Protein AF-A0AAW6H737-F1 (afdb_monomer_lite)

InterPro domains:
  IPR007452 Translocation and assembly module TamB, C-terminal domain [PF04357] (4-104)

pLDDT: mean 72.94, std 16.03, range [41.78, 95.88]

Secondary structure (DSSP, 8-state):
--HHHHHHHHHHHHHHHHTTSTTEEEEEEEEEEE-TTT--EEEEEEEEEEEEETTTTEEEEEEEEEEESTT----TTTS--EEEEEEESSTTSSEEEEEEEEEE---SSS--EEEEEEEEEE----S-GGGTS-------PPP--------

Organism: Bacteroides uniformis (NCBI:txid820)

Sequence (151 aa):
SMGAALNSVLQSQINSLAGGIKGANISVGVEDRTSAETGDTQKDFSFRYSQRFFNDRVQIVIGGKVSTGANATNDAESFIDNISLEYRLDASGTRYVRVFHNKNYESILDGEITETGVGLVLRRKMDRLSELFIFRKKKIKPEAENSDMKK

Structure (mmCIF, N/CA/C/O backbone):
data_AF-A0AAW6H737-F1
#
_entry.id   AF-A0AAW6H737-F1
#
loop_
_atom_site.group_PDB
_atom_site.id
_atom_site.type_symbol
_atom_site.label_atom_id
_atom_site.label_alt_id
_atom_site.label_comp_id
_atom_site.label_asym_id
_atom_site.label_entity_id
_atom_site.label_seq_id
_atom_site.pdbx_PDB_ins_code
_atom_site.Cartn_x
_atom_site.Cartn_y
_atom_site.Cartn_z
_atom_site.occupancy
_atom_site.B_iso_or_equiv
_atom_site.auth_seq_id
_atom_site.auth_comp_id
_atom_site.auth_asym_id
_atom_site.auth_atom_id
_atom_site.pdbx_PDB_model_num
ATOM 1 N N . SER A 1 1 ? 7.590 17.948 -22.776 1.00 48.28 1 SER A N 1
ATOM 2 C CA . SER A 1 1 ? 6.735 17.255 -21.792 1.00 48.28 1 SER A CA 1
ATOM 3 C C . SER A 1 1 ? 5.478 16.739 -22.486 1.00 48.28 1 SER A C 1
ATOM 5 O O . SER A 1 1 ? 4.455 17.406 -22.493 1.00 48.28 1 SER A O 1
ATOM 7 N N . MET A 1 2 ? 5.585 15.598 -23.175 1.00 50.00 2 MET A N 1
ATOM 8 C CA . MET A 1 2 ? 4.446 14.886 -23.788 1.00 50.00 2 MET A CA 1
ATOM 9 C C . MET A 1 2 ? 4.152 13.568 -23.049 1.00 50.00 2 MET A C 1
ATOM 11 O O . MET A 1 2 ? 3.003 13.142 -23.005 1.00 50.00 2 MET A O 1
ATOM 15 N N . GLY A 1 3 ? 5.154 12.982 -22.377 1.00 55.06 3 GLY A N 1
ATOM 16 C CA . GLY A 1 3 ? 5.000 11.761 -21.575 1.00 55.06 3 GLY A CA 1
ATOM 17 C C . GLY A 1 3 ? 4.063 11.920 -20.372 1.00 55.06 3 GLY A C 1
ATOM 18 O O . GLY A 1 3 ? 3.191 11.084 -20.170 1.00 55.06 3 GLY A O 1
ATOM 19 N N . ALA A 1 4 ? 4.149 13.031 -19.631 1.00 58.84 4 ALA A N 1
ATOM 20 C CA . ALA A 1 4 ? 3.285 13.276 -18.469 1.00 58.84 4 ALA A CA 1
ATOM 21 C C . ALA A 1 4 ? 1.801 13.476 -18.843 1.00 58.84 4 ALA A C 1
ATOM 23 O O . ALA A 1 4 ? 0.913 13.030 -18.119 1.00 58.84 4 ALA A O 1
ATOM 24 N N . ALA A 1 5 ? 1.532 14.117 -19.988 1.00 59.50 5 ALA A N 1
ATOM 25 C CA . ALA A 1 5 ? 0.174 14.335 -20.489 1.00 59.50 5 ALA A CA 1
ATOM 26 C C . ALA A 1 5 ? -0.448 13.047 -21.052 1.00 59.50 5 ALA A C 1
ATOM 28 O O . ALA A 1 5 ? -1.636 12.803 -20.866 1.00 59.50 5 ALA A O 1
ATOM 29 N N . LEU A 1 6 ? 0.353 12.188 -21.692 1.00 60.72 6 LEU A N 1
ATOM 30 C CA . LEU A 1 6 ? -0.106 10.867 -22.118 1.00 60.72 6 LEU A CA 1
ATOM 31 C C . LEU A 1 6 ? -0.373 9.953 -20.911 1.00 60.72 6 LEU A C 1
ATOM 33 O O . LEU A 1 6 ? -1.382 9.252 -20.891 1.00 60.72 6 LEU A O 1
ATOM 37 N N . ASN A 1 7 ? 0.472 10.017 -19.876 1.00 58.56 7 ASN A N 1
ATOM 38 C CA . ASN A 1 7 ? 0.302 9.243 -18.647 1.00 58.56 7 ASN A CA 1
ATOM 39 C C . ASN A 1 7 ? -1.001 9.603 -17.908 1.00 58.56 7 ASN A C 1
ATOM 41 O O . ASN A 1 7 ? -1.760 8.718 -17.523 1.00 58.56 7 ASN A O 1
ATOM 45 N N . SER A 1 8 ? -1.323 10.895 -17.776 1.00 62.44 8 SER A N 1
ATOM 46 C CA . SER A 1 8 ? -2.556 11.333 -17.104 1.00 62.44 8 SER A CA 1
ATOM 47 C C . SER A 1 8 ? -3.830 10.982 -17.887 1.00 62.44 8 SER A C 1
ATOM 49 O O . SER A 1 8 ? -4.844 10.602 -17.292 1.00 62.44 8 SER A O 1
ATOM 51 N N . VAL A 1 9 ? -3.787 11.038 -19.223 1.00 68.31 9 VAL A N 1
ATOM 52 C CA . VAL A 1 9 ? -4.912 10.640 -20.085 1.00 68.31 9 VAL A CA 1
ATOM 53 C C . VAL A 1 9 ? -5.131 9.125 -20.050 1.00 68.31 9 VAL A C 1
ATOM 55 O O . VAL A 1 9 ? -6.269 8.688 -19.884 1.00 68.31 9 VAL A O 1
ATOM 58 N N . LEU A 1 10 ? -4.072 8.313 -20.109 1.00 61.91 10 LEU A N 1
ATOM 59 C CA . LEU A 1 10 ? -4.187 6.858 -19.958 1.00 61.91 10 LEU A CA 1
ATOM 60 C C . LEU A 1 10 ? -4.707 6.481 -18.567 1.00 61.91 10 LEU A C 1
ATOM 62 O O . LEU A 1 10 ? -5.631 5.679 -18.448 1.00 61.91 10 LEU A O 1
ATOM 66 N N . GLN A 1 11 ? -4.189 7.113 -17.514 1.00 61.91 11 GLN A N 1
ATOM 67 C CA . GLN A 1 11 ? -4.617 6.844 -16.145 1.00 61.91 11 GLN A CA 1
ATOM 68 C C . GLN A 1 11 ? -6.085 7.236 -15.908 1.00 61.91 11 GLN A C 1
ATOM 70 O O . GLN A 1 11 ? -6.809 6.508 -15.234 1.00 61.91 11 GLN A O 1
ATOM 75 N N . SER A 1 12 ? -6.566 8.337 -16.495 1.00 62.59 12 SER A N 1
ATOM 76 C CA . SER A 1 12 ? -7.978 8.741 -16.389 1.00 62.59 12 SER A CA 1
ATOM 77 C C . SER A 1 12 ? -8.941 7.818 -17.148 1.00 62.59 12 SER A C 1
ATOM 79 O O . SER A 1 12 ? -10.009 7.515 -16.619 1.00 62.59 12 SER A O 1
ATOM 81 N N . GLN A 1 13 ? -8.560 7.312 -18.327 1.00 57.72 13 GLN A N 1
ATOM 82 C CA . GLN A 1 13 ? -9.362 6.336 -19.083 1.00 57.72 13 GLN A CA 1
ATOM 83 C C . GLN A 1 13 ? -9.382 4.958 -18.408 1.00 57.72 13 GLN A C 1
ATOM 85 O O . GLN A 1 13 ? -10.407 4.282 -18.369 1.00 57.72 13 GLN A O 1
ATOM 90 N N . ILE A 1 14 ? -8.261 4.549 -17.817 1.00 63.00 14 ILE A N 1
ATOM 91 C CA . ILE A 1 14 ? -8.167 3.303 -17.058 1.00 63.00 14 ILE A CA 1
ATOM 92 C C . ILE A 1 14 ? -8.973 3.402 -15.752 1.00 63.00 14 ILE A C 1
ATOM 94 O O . ILE A 1 14 ? -9.696 2.469 -15.409 1.00 63.00 14 ILE A O 1
ATOM 98 N N . ASN A 1 15 ? -8.932 4.544 -15.059 1.00 59.34 15 ASN A N 1
ATOM 99 C CA . ASN A 1 15 ? -9.760 4.790 -13.876 1.00 59.34 15 ASN A CA 1
ATOM 100 C C . ASN A 1 15 ? -11.259 4.868 -14.210 1.00 59.34 15 ASN A C 1
ATOM 102 O O . ASN A 1 15 ? -12.073 4.446 -13.392 1.00 59.34 15 ASN A O 1
ATOM 106 N N . SER A 1 16 ? -11.649 5.367 -15.388 1.00 62.38 16 SER A N 1
ATOM 107 C CA . SER A 1 16 ? -13.059 5.393 -15.806 1.00 62.38 16 SER A CA 1
ATOM 108 C C . SER A 1 16 ? -13.580 4.008 -16.214 1.00 62.38 16 SER A C 1
ATOM 110 O O . SER A 1 16 ? -14.720 3.678 -15.893 1.00 62.38 16 SER A O 1
ATOM 112 N N . LEU A 1 17 ? -12.738 3.162 -16.821 1.00 58.94 17 LEU A N 1
ATOM 113 C CA . LEU A 1 17 ? -13.030 1.746 -17.089 1.00 58.94 17 LEU A CA 1
ATOM 114 C C . LEU A 1 17 ? -13.083 0.913 -15.794 1.00 58.94 17 LEU A C 1
ATOM 116 O O . LEU A 1 17 ? -14.013 0.133 -15.594 1.00 58.94 17 LEU A O 1
ATOM 120 N N . ALA A 1 18 ? -12.128 1.116 -14.880 1.00 57.50 18 ALA A N 1
ATOM 121 C CA . ALA A 1 18 ? -12.106 0.476 -13.562 1.00 57.50 18 ALA A CA 1
ATOM 122 C C . ALA A 1 18 ? -13.229 0.980 -12.641 1.00 57.50 18 ALA A C 1
ATOM 124 O O . ALA A 1 18 ? -13.714 0.225 -11.803 1.00 57.50 18 ALA A O 1
ATOM 125 N N . GLY A 1 19 ? -13.712 2.211 -12.844 1.00 52.97 19 GLY A N 1
ATOM 126 C CA . GLY A 1 19 ? -14.863 2.785 -12.144 1.00 52.97 19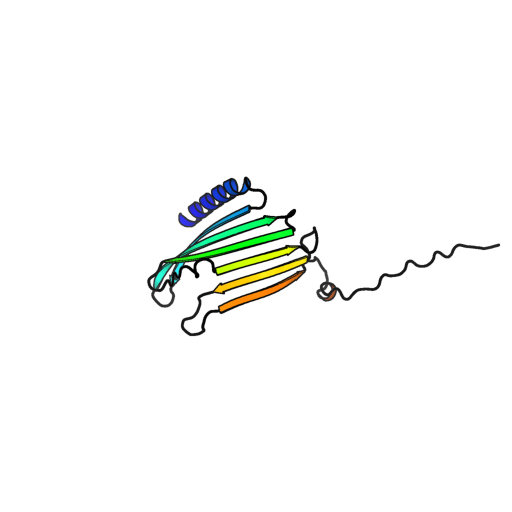 GLY A CA 1
ATOM 127 C C . GLY A 1 19 ? -16.177 2.022 -12.356 1.00 52.97 19 GLY A C 1
ATOM 128 O O . GLY A 1 19 ? -17.087 2.153 -11.538 1.00 52.97 19 GLY A O 1
ATOM 129 N N . GLY A 1 20 ? -16.270 1.176 -13.392 1.00 61.28 20 GLY A N 1
ATOM 130 C CA . GLY A 1 20 ? -17.378 0.232 -13.576 1.00 61.28 20 GLY A CA 1
ATOM 131 C C . GLY A 1 20 ? -17.333 -0.976 -12.628 1.00 61.28 20 GLY A C 1
ATOM 132 O O . GLY A 1 20 ? -18.364 -1.594 -12.364 1.00 61.28 20 GLY A O 1
ATOM 133 N N . ILE A 1 21 ? -16.163 -1.298 -12.066 1.00 66.25 21 ILE A N 1
ATOM 134 C CA . ILE A 1 21 ? -15.963 -2.396 -11.116 1.00 66.25 21 ILE A CA 1
ATOM 135 C C . ILE A 1 21 ? -15.793 -1.788 -9.722 1.00 66.25 21 ILE A C 1
ATOM 137 O O . ILE A 1 21 ? -14.719 -1.322 -9.343 1.00 66.25 21 ILE A O 1
ATOM 141 N N . LYS A 1 22 ? -16.872 -1.792 -8.931 1.00 76.75 22 LYS A N 1
ATOM 142 C CA . LYS A 1 22 ? -16.892 -1.223 -7.574 1.00 76.75 22 LYS A CA 1
ATOM 143 C C . LYS A 1 22 ? -15.719 -1.754 -6.735 1.00 76.75 22 LYS A C 1
ATOM 145 O O . LYS A 1 22 ? -15.673 -2.938 -6.424 1.00 76.75 22 LYS A O 1
ATOM 150 N N . GLY A 1 23 ? -14.821 -0.853 -6.335 1.00 78.19 23 GLY A N 1
ATOM 151 C CA . GLY A 1 23 ? -13.678 -1.155 -5.467 1.00 78.19 23 GLY A CA 1
ATOM 152 C C . GLY A 1 23 ? -12.357 -1.426 -6.192 1.00 78.19 23 GLY A C 1
ATOM 153 O O . GLY A 1 23 ? -11.320 -1.425 -5.522 1.00 78.19 23 GLY A O 1
ATOM 154 N N . ALA A 1 24 ? -12.361 -1.600 -7.518 1.00 87.88 24 ALA A N 1
ATOM 155 C CA . ALA A 1 24 ? -11.159 -1.881 -8.296 1.00 87.8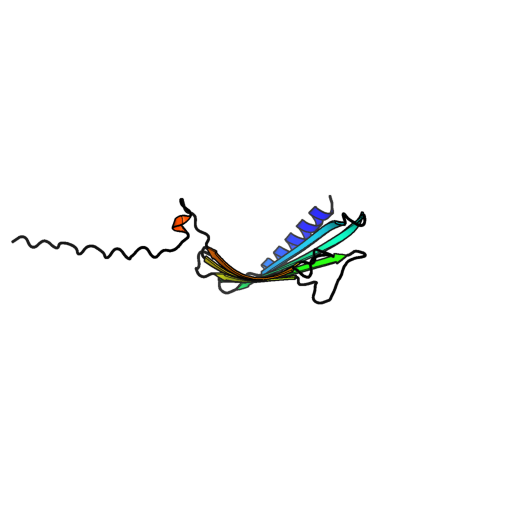8 24 ALA A CA 1
ATOM 156 C C . ALA A 1 24 ? -10.512 -0.588 -8.797 1.00 87.88 24 ALA A C 1
ATOM 158 O O . ALA A 1 24 ? -11.191 0.353 -9.196 1.00 87.88 24 ALA A O 1
ATOM 159 N N . ASN A 1 25 ? -9.184 -0.539 -8.783 1.00 85.69 25 ASN A N 1
ATOM 160 C CA . ASN A 1 25 ? -8.401 0.556 -9.342 1.00 85.69 25 ASN A CA 1
ATOM 161 C C . ASN A 1 25 ? -7.167 -0.035 -10.010 1.00 85.69 25 ASN A C 1
ATOM 163 O O . ASN A 1 25 ? -6.478 -0.864 -9.413 1.00 85.69 25 ASN A O 1
ATOM 167 N N . ILE A 1 26 ? -6.873 0.420 -11.219 1.00 86.31 26 ILE A N 1
ATOM 168 C CA . ILE A 1 26 ? -5.667 0.060 -11.956 1.00 86.31 26 ILE A CA 1
ATOM 169 C C . ILE A 1 26 ? -4.945 1.342 -12.360 1.00 86.31 26 ILE A C 1
ATOM 171 O O . ILE A 1 26 ? -5.557 2.345 -12.708 1.00 86.31 26 ILE A O 1
ATOM 175 N N . SER A 1 27 ? -3.630 1.346 -12.223 1.00 85.19 27 SER A N 1
ATOM 176 C CA . SER A 1 27 ? -2.768 2.475 -12.548 1.00 85.19 27 SER A CA 1
ATOM 177 C C . SER A 1 27 ? -1.535 1.963 -13.263 1.00 85.19 27 SER A C 1
ATOM 179 O O . SER A 1 27 ? -1.025 0.896 -12.930 1.00 85.19 27 SER A O 1
ATOM 181 N N . VAL A 1 28 ? -1.073 2.730 -14.239 1.00 85.44 28 VAL A N 1
ATOM 182 C CA . VAL A 1 28 ? 0.134 2.459 -15.017 1.00 85.44 28 VAL A CA 1
ATOM 183 C C . VAL A 1 28 ? 0.965 3.734 -15.003 1.00 85.44 28 VAL A C 1
ATOM 185 O O . VAL A 1 28 ? 0.398 4.826 -14.987 1.00 85.44 28 VAL A O 1
ATOM 188 N N . GLY A 1 29 ? 2.284 3.595 -14.958 1.00 85.19 29 GLY A N 1
ATOM 189 C CA . GLY A 1 29 ? 3.227 4.702 -15.012 1.00 85.19 29 GLY A CA 1
ATOM 190 C C . GLY A 1 29 ? 4.417 4.355 -15.893 1.00 85.19 29 GLY A C 1
ATOM 191 O O . GLY A 1 29 ? 4.812 3.193 -15.978 1.00 85.19 29 GLY A O 1
ATOM 192 N N . VAL A 1 30 ? 4.980 5.367 -16.545 1.00 85.56 30 VAL A N 1
ATOM 193 C CA . VAL A 1 30 ? 6.212 5.248 -17.329 1.00 85.56 30 VAL A CA 1
ATOM 194 C C . VAL A 1 30 ? 7.172 6.326 -16.856 1.00 85.56 30 VAL A C 1
ATOM 196 O O . VAL A 1 30 ? 6.800 7.499 -16.819 1.00 85.56 30 VAL A O 1
ATOM 199 N N . GLU A 1 31 ? 8.383 5.922 -16.500 1.00 82.44 31 GLU A N 1
ATOM 200 C CA . GLU A 1 31 ? 9.445 6.799 -16.019 1.00 82.44 31 GLU A CA 1
ATOM 201 C C . GLU A 1 31 ? 10.724 6.517 -16.814 1.00 82.44 31 GLU A C 1
ATOM 203 O O . GLU A 1 31 ? 11.081 5.363 -17.043 1.00 82.44 31 GLU A O 1
ATOM 208 N N . ASP A 1 32 ? 11.415 7.568 -17.249 1.00 80.62 32 ASP A N 1
ATOM 209 C CA . ASP A 1 32 ? 12.734 7.444 -17.865 1.00 80.62 32 ASP A CA 1
ATOM 210 C C . ASP A 1 32 ? 13.790 7.644 -16.759 1.00 80.62 32 ASP A C 1
ATOM 212 O O . ASP A 1 32 ? 13.858 8.712 -16.147 1.00 80.62 32 ASP A O 1
ATOM 216 N N . ARG A 1 33 ? 14.614 6.626 -16.484 1.00 70.38 33 ARG A N 1
ATOM 217 C CA . ARG A 1 33 ? 15.697 6.668 -15.490 1.00 70.38 33 ARG A CA 1
ATOM 218 C C . ARG A 1 33 ? 17.041 6.582 -16.204 1.00 70.38 33 ARG A C 1
ATOM 220 O O . ARG A 1 33 ? 17.314 5.620 -16.910 1.00 70.38 33 ARG A O 1
ATOM 227 N N . THR A 1 34 ? 17.915 7.560 -16.000 1.00 72.06 34 THR A N 1
ATOM 228 C CA . THR A 1 34 ? 19.300 7.468 -16.483 1.00 72.06 34 THR A CA 1
ATOM 229 C C . THR A 1 34 ? 20.146 6.764 -15.430 1.00 72.06 34 THR A C 1
ATOM 231 O O . THR A 1 34 ? 20.206 7.216 -14.285 1.00 72.06 34 THR A O 1
ATOM 234 N N . SER A 1 35 ? 20.783 5.651 -15.799 1.00 64.88 35 SER A N 1
ATOM 235 C CA . SER A 1 35 ? 21.680 4.925 -14.901 1.00 64.88 35 SER A CA 1
ATOM 236 C C . SER A 1 35 ? 22.913 5.778 -14.603 1.00 64.88 35 SER A C 1
ATOM 238 O O . SER A 1 35 ? 23.628 6.187 -15.519 1.00 64.88 35 SER A O 1
ATOM 240 N N . ALA A 1 36 ? 23.164 6.051 -13.321 1.00 60.97 36 ALA A N 1
ATOM 241 C CA . ALA A 1 36 ? 24.294 6.872 -12.885 1.00 60.97 36 ALA A CA 1
ATOM 242 C C . ALA A 1 36 ? 25.658 6.207 -13.158 1.00 60.97 36 ALA A C 1
ATOM 244 O O . ALA A 1 36 ? 26.661 6.908 -13.250 1.00 60.97 36 ALA A O 1
ATOM 245 N N . GLU A 1 37 ? 25.693 4.876 -13.305 1.00 63.56 37 GLU A N 1
ATOM 246 C CA . GLU A 1 37 ? 26.924 4.107 -13.532 1.00 63.56 37 GLU A CA 1
ATOM 247 C C . GLU A 1 37 ? 27.274 3.922 -15.014 1.00 63.56 37 GLU A C 1
ATOM 249 O O . GLU A 1 37 ? 28.450 3.982 -15.364 1.00 63.56 37 GLU A O 1
ATOM 254 N N . THR A 1 38 ? 26.289 3.704 -15.896 1.00 65.62 38 THR A N 1
ATOM 255 C CA . THR A 1 38 ? 26.550 3.417 -17.324 1.00 65.62 38 THR A CA 1
ATOM 256 C C . THR A 1 38 ? 26.218 4.577 -18.259 1.00 65.62 38 THR A C 1
ATOM 258 O O . THR A 1 38 ? 26.640 4.573 -19.411 1.00 65.62 38 THR A O 1
ATOM 261 N N . GLY A 1 39 ? 25.467 5.580 -17.790 1.00 66.69 39 GLY A N 1
ATOM 262 C CA . GLY A 1 39 ? 24.942 6.656 -18.634 1.00 66.69 39 GLY A CA 1
ATOM 263 C C . GLY A 1 39 ? 23.802 6.218 -19.564 1.00 66.69 39 GLY A C 1
ATOM 264 O O . GLY A 1 39 ? 23.282 7.045 -20.314 1.00 66.69 39 GLY A O 1
ATOM 265 N N . ASP A 1 40 ? 23.380 4.951 -19.504 1.00 71.62 40 ASP A N 1
ATOM 266 C CA . ASP A 1 40 ? 22.278 4.443 -20.314 1.00 71.62 40 ASP A CA 1
ATOM 267 C C . ASP A 1 40 ? 20.933 4.978 -19.825 1.00 71.62 40 ASP A C 1
ATOM 269 O O . ASP A 1 40 ? 20.664 5.082 -18.624 1.00 71.62 40 ASP A O 1
ATOM 273 N N . THR A 1 41 ? 20.055 5.281 -20.779 1.00 71.06 41 THR A N 1
ATOM 274 C CA . THR A 1 41 ? 18.657 5.615 -20.494 1.00 71.06 41 THR A CA 1
ATOM 275 C C . THR A 1 41 ? 17.851 4.325 -20.381 1.00 71.06 41 THR A C 1
ATOM 277 O O . THR A 1 41 ? 17.645 3.625 -21.372 1.00 71.06 41 THR A O 1
ATOM 280 N N . GLN A 1 42 ? 17.393 4.018 -19.173 1.00 75.44 42 GLN A N 1
ATOM 281 C CA . GLN A 1 42 ? 16.484 2.921 -18.869 1.00 75.44 42 GLN A CA 1
ATOM 282 C C . GLN A 1 42 ? 15.046 3.449 -18.836 1.00 75.44 42 GLN A C 1
ATOM 284 O O . GLN A 1 42 ? 14.797 4.560 -18.370 1.00 75.44 42 GLN A O 1
ATOM 289 N N . LYS A 1 43 ? 14.087 2.661 -19.330 1.00 80.38 43 LYS A N 1
ATOM 290 C CA . LYS A 1 43 ? 12.658 2.975 -19.179 1.00 80.38 43 LYS A CA 1
ATOM 291 C C . LYS A 1 43 ? 12.016 2.022 -18.196 1.00 80.38 43 LYS A C 1
ATOM 293 O O . LYS A 1 43 ? 12.063 0.812 -18.406 1.00 80.38 43 LYS A O 1
ATOM 298 N N . ASP A 1 44 ? 11.386 2.580 -17.177 1.00 82.50 44 ASP A N 1
ATOM 299 C CA . ASP A 1 44 ? 10.667 1.852 -16.146 1.00 82.50 44 ASP A CA 1
ATOM 300 C C . ASP A 1 44 ? 9.165 1.953 -16.422 1.00 82.50 44 ASP A C 1
ATOM 302 O O . ASP A 1 44 ? 8.566 3.028 -16.397 1.00 82.50 44 ASP A O 1
ATOM 306 N N . PHE A 1 45 ? 8.543 0.809 -16.678 1.00 83.25 45 PHE A N 1
ATOM 307 C CA . PHE A 1 45 ? 7.101 0.648 -16.794 1.00 83.25 45 PHE A CA 1
ATOM 308 C C . PHE A 1 45 ? 6.582 0.059 -15.490 1.00 83.25 45 PHE A C 1
ATOM 310 O O . PHE A 1 45 ? 6.937 -1.057 -15.126 1.00 83.25 45 PHE A O 1
ATOM 317 N N . SER A 1 46 ? 5.725 0.784 -14.782 1.00 86.75 46 SER A N 1
ATOM 318 C CA . SER A 1 46 ? 5.109 0.310 -13.543 1.00 86.75 46 SER A CA 1
ATOM 319 C C . SER A 1 46 ? 3.613 0.112 -13.719 1.00 86.75 46 SER A C 1
ATOM 321 O O . SER A 1 46 ? 2.948 0.852 -14.446 1.00 86.75 46 SER A O 1
ATOM 323 N N . PHE A 1 47 ? 3.066 -0.881 -13.029 1.00 87.81 47 PHE A N 1
ATOM 324 C CA . PHE A 1 47 ? 1.631 -1.080 -12.920 1.00 87.81 47 PHE A CA 1
ATOM 325 C C . PHE A 1 47 ? 1.245 -1.341 -11.469 1.00 87.81 47 PHE A C 1
ATOM 327 O O . PHE A 1 47 ? 2.005 -1.886 -10.671 1.00 87.81 47 PHE A O 1
ATOM 334 N N . ARG A 1 48 ? 0.029 -0.940 -11.113 1.00 90.38 48 ARG A N 1
ATOM 335 C CA . ARG A 1 48 ? -0.553 -1.168 -9.798 1.00 90.38 48 ARG A CA 1
ATOM 336 C C . ARG A 1 48 ? -2.026 -1.471 -9.954 1.00 90.38 48 ARG A C 1
ATOM 338 O O . ARG A 1 48 ? -2.793 -0.636 -10.422 1.00 90.38 48 ARG A O 1
ATOM 345 N N . TYR A 1 49 ? -2.422 -2.643 -9.496 1.00 90.56 49 TYR A N 1
ATOM 346 C CA . TYR A 1 49 ? -3.803 -3.043 -9.326 1.00 90.56 49 TYR A CA 1
ATOM 347 C C . TYR A 1 49 ? -4.159 -3.035 -7.842 1.00 90.56 49 TYR A C 1
ATOM 349 O O . TYR A 1 49 ? -3.387 -3.469 -6.989 1.00 90.56 49 TYR A O 1
ATOM 357 N N . SER A 1 50 ? -5.347 -2.548 -7.512 1.00 92.31 50 SER A N 1
ATOM 358 C CA . SER A 1 50 ? -5.910 -2.688 -6.177 1.00 92.31 50 SER A CA 1
ATOM 359 C C . SER A 1 50 ? -7.391 -2.987 -6.243 1.00 92.31 50 SER A C 1
ATOM 361 O O . SER A 1 50 ? -8.093 -2.470 -7.106 1.00 92.31 50 SER A O 1
ATOM 363 N N . GLN A 1 51 ? -7.865 -3.802 -5.311 1.00 92.25 51 GLN A N 1
ATOM 364 C CA . GLN A 1 51 ? -9.261 -4.193 -5.225 1.00 92.25 51 GLN A CA 1
ATOM 365 C C . GLN A 1 51 ? -9.719 -4.135 -3.776 1.00 92.25 51 GLN A C 1
ATOM 367 O O . GLN A 1 51 ? -9.018 -4.602 -2.873 1.00 92.25 51 GLN A O 1
ATOM 372 N N . ARG A 1 52 ? -10.898 -3.555 -3.563 1.00 93.00 52 ARG A N 1
ATOM 373 C CA . ARG A 1 52 ? -11.533 -3.439 -2.254 1.00 93.00 52 ARG A CA 1
ATOM 374 C C . ARG A 1 52 ? -12.757 -4.328 -2.176 1.00 93.00 52 ARG A C 1
ATOM 376 O O . ARG A 1 52 ? -13.615 -4.318 -3.051 1.00 93.00 52 ARG A O 1
ATOM 383 N N . PHE A 1 53 ? -12.860 -5.049 -1.072 1.00 91.88 53 PHE A N 1
ATOM 384 C CA . PHE A 1 53 ? -13.957 -5.957 -0.777 1.00 91.88 53 PHE A CA 1
ATOM 385 C C . PHE A 1 53 ? -14.591 -5.614 0.572 1.00 91.88 53 PHE A C 1
ATOM 387 O O . PHE A 1 53 ? -14.012 -4.898 1.394 1.00 91.88 53 PHE A O 1
ATOM 394 N N . PHE A 1 54 ? -15.780 -6.169 0.817 1.00 91.94 54 PHE A N 1
ATOM 395 C CA . PHE A 1 54 ? -16.474 -6.101 2.108 1.00 91.94 54 PHE A CA 1
ATOM 396 C C . PHE A 1 54 ? -16.656 -4.668 2.641 1.00 91.94 54 PHE A C 1
ATOM 398 O O . PHE A 1 54 ? -16.322 -4.389 3.792 1.00 91.94 54 PHE A O 1
ATOM 405 N N . ASN A 1 55 ? -17.173 -3.756 1.806 1.00 88.69 55 ASN A N 1
ATOM 406 C CA . ASN A 1 55 ? -17.301 -2.324 2.124 1.00 88.69 55 ASN A CA 1
ATOM 407 C C . ASN A 1 55 ? -15.965 -1.720 2.588 1.00 88.69 55 ASN A C 1
ATOM 409 O O . ASN A 1 55 ? -15.858 -1.165 3.680 1.00 88.69 55 ASN A O 1
ATOM 413 N N . ASP A 1 56 ? -14.934 -1.896 1.761 1.00 90.00 56 ASP A N 1
ATOM 414 C CA . ASP A 1 56 ? -13.573 -1.398 1.976 1.00 90.00 56 ASP A CA 1
ATOM 415 C C . ASP A 1 56 ? -12.833 -1.987 3.186 1.00 90.00 56 ASP A C 1
ATOM 417 O O . ASP A 1 56 ? -11.799 -1.451 3.591 1.00 90.00 56 ASP A O 1
ATOM 421 N N . ARG A 1 57 ? -13.319 -3.089 3.773 1.00 92.44 57 ARG A N 1
ATOM 422 C CA . ARG A 1 57 ? -12.639 -3.744 4.902 1.00 92.44 57 ARG A CA 1
ATOM 423 C C . ARG A 1 57 ? -11.408 -4.526 4.485 1.00 92.44 57 ARG A C 1
ATOM 425 O O . ARG A 1 57 ? -10.451 -4.540 5.247 1.00 92.44 57 ARG A O 1
ATOM 432 N N . VAL A 1 58 ? -11.432 -5.173 3.322 1.00 94.75 58 VAL A N 1
ATOM 433 C CA . VAL A 1 58 ? -10.276 -5.901 2.783 1.00 94.75 58 VAL A CA 1
ATOM 434 C C . VAL A 1 58 ? -9.801 -5.182 1.534 1.00 94.75 58 VAL A C 1
ATOM 436 O O . VAL A 1 58 ? -10.600 -4.943 0.630 1.00 94.75 58 VAL A O 1
ATOM 439 N N . GLN A 1 59 ? -8.513 -4.867 1.468 1.00 94.44 59 GLN A N 1
ATOM 440 C CA . GLN A 1 59 ? -7.884 -4.308 0.280 1.00 94.44 59 GLN A CA 1
ATOM 441 C C . GLN A 1 59 ? -6.704 -5.183 -0.129 1.00 94.44 59 GLN A C 1
ATOM 443 O O . GLN A 1 59 ? -5.795 -5.423 0.661 1.00 94.44 59 GLN A O 1
ATOM 448 N N . ILE A 1 60 ? -6.716 -5.630 -1.379 1.00 94.56 60 ILE A N 1
ATOM 449 C CA . ILE A 1 60 ? -5.578 -6.297 -2.008 1.00 94.56 60 ILE A CA 1
ATOM 450 C C . ILE A 1 60 ? -4.914 -5.285 -2.930 1.00 94.56 60 ILE A C 1
ATOM 452 O O . ILE A 1 60 ? -5.603 -4.565 -3.653 1.00 94.56 60 ILE A O 1
ATOM 456 N N . VAL A 1 61 ? -3.588 -5.219 -2.896 1.00 93.62 61 VAL A N 1
ATOM 457 C CA . VAL A 1 61 ? -2.776 -4.416 -3.808 1.00 93.62 61 VAL A CA 1
ATOM 458 C C . VAL A 1 61 ? -1.704 -5.311 -4.402 1.00 93.62 61 VAL A C 1
ATOM 460 O O . VAL A 1 61 ? -1.005 -6.001 -3.664 1.00 93.62 61 VAL A O 1
ATOM 463 N N . ILE A 1 62 ? -1.583 -5.268 -5.721 1.00 91.62 62 ILE A N 1
ATOM 464 C CA . ILE A 1 62 ? -0.544 -5.945 -6.488 1.00 91.62 62 ILE A CA 1
ATOM 465 C C . ILE A 1 62 ? 0.101 -4.881 -7.370 1.00 91.62 62 ILE A C 1
ATOM 467 O O . ILE A 1 62 ? -0.584 -4.191 -8.123 1.00 91.62 62 ILE A O 1
ATOM 471 N N . GLY A 1 63 ? 1.401 -4.706 -7.225 1.00 89.88 63 GLY A N 1
ATOM 472 C CA . GLY A 1 63 ? 2.228 -3.793 -7.984 1.00 89.88 63 GLY A CA 1
ATOM 473 C C . GLY A 1 63 ? 3.371 -4.548 -8.635 1.00 89.88 63 GLY A C 1
ATOM 474 O O . GLY A 1 63 ? 3.773 -5.617 -8.172 1.00 89.88 63 GLY A O 1
ATOM 475 N N . GLY A 1 64 ? 3.841 -3.978 -9.727 1.00 87.19 64 GLY A N 1
ATOM 476 C CA . GLY A 1 64 ? 4.921 -4.534 -10.502 1.00 87.19 64 GLY A CA 1
ATOM 477 C C . GLY A 1 64 ? 5.642 -3.466 -11.295 1.00 87.19 64 GLY A C 1
ATOM 478 O O . GLY A 1 64 ? 5.060 -2.426 -11.633 1.00 87.19 64 GLY A O 1
ATOM 479 N N . LYS A 1 65 ? 6.905 -3.734 -11.608 1.00 83.56 65 LYS A N 1
ATOM 480 C CA . LYS A 1 65 ? 7.744 -2.868 -12.426 1.00 83.56 65 LYS A CA 1
ATOM 481 C C . LYS A 1 65 ? 8.544 -3.706 -13.414 1.00 83.56 65 LYS A C 1
ATOM 483 O O . LYS A 1 65 ? 9.107 -4.735 -13.067 1.00 83.56 65 LYS A O 1
ATOM 488 N N . VAL A 1 66 ? 8.593 -3.240 -14.654 1.00 79.56 66 VAL A N 1
ATOM 489 C CA . VAL A 1 66 ? 9.399 -3.803 -15.734 1.00 79.56 66 VAL A CA 1
ATOM 490 C C . VAL A 1 66 ? 10.327 -2.712 -16.224 1.00 79.56 66 VAL A C 1
ATOM 492 O O . VAL A 1 66 ? 9.870 -1.628 -16.582 1.00 79.56 66 VAL A O 1
ATOM 495 N N . SER A 1 67 ? 11.617 -3.003 -16.275 1.00 75.38 67 SER A N 1
ATOM 496 C CA . SER A 1 67 ? 12.615 -2.035 -16.708 1.00 75.38 67 SER A CA 1
ATOM 497 C C . SER A 1 67 ? 13.274 -2.487 -18.010 1.00 75.38 67 SER A C 1
ATOM 499 O O . SER A 1 67 ? 13.585 -3.663 -18.188 1.00 75.38 67 SER A O 1
ATOM 501 N N . THR A 1 68 ? 13.511 -1.565 -18.944 1.00 68.50 68 THR A N 1
ATOM 502 C CA . THR A 1 68 ? 14.150 -1.865 -20.238 1.00 68.50 68 THR A CA 1
ATOM 503 C C . THR A 1 68 ? 15.544 -1.241 -20.303 1.00 68.50 68 THR A C 1
ATOM 505 O O . THR A 1 68 ? 15.649 -0.016 -20.321 1.00 68.50 68 THR A O 1
ATOM 508 N N . GLY A 1 69 ? 16.604 -2.055 -20.346 1.00 60.62 69 GLY A N 1
ATOM 509 C CA . GLY A 1 69 ? 18.005 -1.609 -20.416 1.00 60.62 69 GLY A CA 1
ATOM 510 C C . GLY A 1 69 ? 18.987 -2.789 -20.440 1.00 60.62 69 GLY A C 1
ATOM 511 O O . GLY A 1 69 ? 18.587 -3.915 -20.156 1.00 60.62 69 GLY A O 1
ATOM 512 N N . ALA A 1 70 ? 20.262 -2.548 -20.772 1.00 55.97 70 ALA A N 1
ATOM 513 C CA . ALA A 1 70 ? 21.281 -3.600 -20.931 1.00 55.97 70 ALA A CA 1
ATOM 514 C C . ALA A 1 70 ? 21.537 -4.437 -19.657 1.00 55.97 70 ALA A C 1
ATOM 516 O O . ALA A 1 70 ? 21.972 -5.579 -19.758 1.00 55.97 70 ALA A O 1
ATOM 517 N N . ASN A 1 71 ? 21.193 -3.897 -18.482 1.00 54.88 71 ASN A N 1
ATOM 518 C CA . ASN A 1 71 ? 21.291 -4.557 -17.174 1.00 54.88 71 ASN A CA 1
ATOM 519 C C . ASN A 1 71 ? 19.918 -4.932 -16.581 1.00 54.88 71 ASN A C 1
ATOM 521 O O . ASN A 1 71 ? 19.784 -5.089 -15.370 1.00 54.88 71 ASN A O 1
ATOM 525 N N . ALA A 1 72 ? 18.865 -5.013 -17.400 1.00 57.19 72 ALA A N 1
ATOM 526 C CA . ALA A 1 72 ? 17.537 -5.351 -16.908 1.00 57.19 72 ALA A CA 1
ATOM 527 C C . ALA A 1 72 ? 17.381 -6.868 -16.707 1.00 57.19 72 ALA A C 1
ATOM 529 O O . ALA A 1 72 ? 17.155 -7.614 -17.661 1.00 57.19 72 ALA A O 1
ATOM 530 N N . THR A 1 73 ? 17.450 -7.316 -15.453 1.00 55.44 73 THR A N 1
ATOM 531 C CA . THR A 1 73 ? 17.100 -8.686 -15.055 1.00 55.44 73 THR A C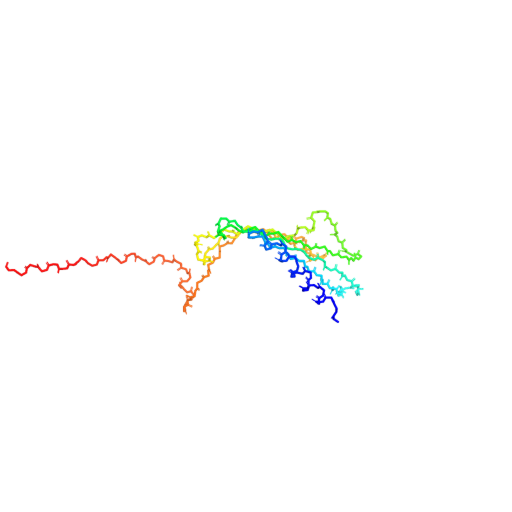A 1
ATOM 532 C C . THR A 1 73 ? 15.577 -8.843 -15.052 1.00 55.44 73 THR A C 1
ATOM 534 O O . THR A 1 73 ? 14.911 -8.687 -14.031 1.00 55.44 73 THR A O 1
ATOM 537 N N . ASN A 1 74 ? 15.008 -9.096 -16.230 1.00 54.75 74 ASN A N 1
ATOM 538 C CA . ASN A 1 74 ? 13.576 -9.335 -16.416 1.00 54.75 74 ASN A CA 1
ATOM 539 C C . ASN A 1 74 ? 13.250 -10.830 -16.260 1.00 54.75 74 ASN A C 1
ATOM 541 O O . ASN A 1 74 ? 12.819 -11.480 -17.214 1.00 54.75 74 ASN A O 1
ATOM 545 N N . ASP A 1 75 ? 13.467 -11.384 -15.067 1.00 58.91 75 ASP A N 1
ATOM 546 C CA . ASP A 1 75 ? 12.970 -12.725 -14.755 1.00 58.91 75 ASP A CA 1
ATOM 547 C C . ASP A 1 75 ? 11.438 -12.706 -14.661 1.00 58.91 75 ASP A C 1
ATOM 549 O O . ASP A 1 75 ? 10.837 -11.753 -14.158 1.00 58.91 75 ASP A O 1
ATOM 553 N N . ALA A 1 76 ? 10.785 -13.776 -15.123 1.00 55.28 76 ALA A N 1
ATOM 554 C CA . ALA A 1 76 ? 9.325 -13.899 -15.109 1.00 55.28 76 ALA A CA 1
ATOM 555 C C . ALA A 1 76 ? 8.713 -13.838 -13.693 1.00 55.28 76 ALA A C 1
ATOM 557 O O . ALA A 1 76 ? 7.511 -13.667 -13.559 1.00 55.28 76 ALA A O 1
ATOM 558 N N . GLU A 1 77 ? 9.508 -13.950 -12.630 1.00 54.94 77 GLU A N 1
ATOM 559 C CA . GLU A 1 77 ? 9.042 -13.756 -11.250 1.00 54.94 77 GLU A CA 1
ATOM 560 C C . GLU A 1 77 ? 9.303 -12.341 -10.706 1.00 54.94 77 GLU A C 1
ATOM 562 O O . GLU A 1 77 ? 8.757 -11.980 -9.668 1.00 54.94 77 GLU A O 1
ATOM 567 N N . SER A 1 78 ? 10.110 -11.529 -11.397 1.00 60.03 78 SER A N 1
ATOM 568 C CA . SER A 1 78 ? 10.564 -10.207 -10.940 1.00 60.03 78 SER A CA 1
ATOM 569 C C . SER A 1 78 ? 9.581 -9.079 -11.283 1.00 60.03 78 SER A C 1
ATOM 571 O O . SER A 1 78 ? 9.552 -8.046 -10.620 1.00 60.03 78 SER A O 1
ATOM 573 N N . PHE A 1 79 ? 8.712 -9.273 -12.285 1.00 68.75 79 PHE A N 1
ATOM 574 C CA . PHE A 1 79 ? 7.796 -8.213 -12.722 1.00 68.75 79 PHE A CA 1
ATOM 575 C C . PHE A 1 79 ? 6.671 -7.909 -11.722 1.00 68.75 79 PHE A C 1
ATOM 577 O O . PHE A 1 79 ? 6.085 -6.833 -11.811 1.00 68.75 79 PHE A O 1
ATOM 584 N N . ILE A 1 80 ? 6.339 -8.830 -10.805 1.00 75.75 80 ILE A N 1
ATOM 585 C CA . ILE A 1 80 ? 5.467 -8.568 -9.646 1.00 75.75 80 ILE A CA 1
ATOM 586 C C . ILE A 1 80 ? 6.363 -8.519 -8.419 1.00 75.75 80 ILE A C 1
ATOM 588 O O . ILE A 1 80 ? 6.743 -9.547 -7.866 1.00 75.75 80 ILE A O 1
ATOM 592 N N . ASP A 1 81 ? 6.662 -7.310 -7.979 1.00 79.69 81 ASP A N 1
ATOM 593 C CA . ASP A 1 81 ? 7.549 -7.063 -6.852 1.00 79.69 81 ASP A CA 1
ATOM 594 C C . ASP A 1 81 ? 6.786 -6.678 -5.583 1.00 79.69 81 ASP A C 1
ATOM 596 O O . ASP A 1 81 ? 7.272 -6.926 -4.487 1.00 79.69 81 ASP A O 1
ATOM 600 N N . ASN A 1 82 ? 5.575 -6.127 -5.702 1.00 84.88 82 ASN A N 1
ATOM 601 C CA . ASN A 1 82 ? 4.852 -5.501 -4.600 1.00 84.88 82 ASN A CA 1
ATOM 602 C C . ASN A 1 82 ? 3.489 -6.158 -4.359 1.00 84.88 82 ASN A C 1
ATOM 604 O O . ASN A 1 82 ? 2.524 -5.885 -5.068 1.00 84.88 82 ASN A O 1
ATOM 608 N N . ILE A 1 83 ? 3.339 -6.949 -3.298 1.00 90.81 83 ILE A N 1
ATOM 609 C CA . ILE A 1 83 ? 2.040 -7.513 -2.901 1.00 90.81 83 ILE A CA 1
ATOM 610 C C . ILE A 1 83 ? 1.701 -7.058 -1.488 1.00 90.81 83 ILE A C 1
ATOM 612 O O . ILE A 1 83 ? 2.512 -7.158 -0.570 1.00 90.81 83 ILE A O 1
ATOM 616 N N . SER A 1 84 ? 0.476 -6.576 -1.276 1.00 93.88 84 SER A N 1
ATOM 617 C CA . SER A 1 84 ? -0.011 -6.307 0.076 1.00 93.88 84 SER A CA 1
ATOM 618 C C . SER A 1 84 ? -1.488 -6.617 0.260 1.00 93.88 84 SER A C 1
ATOM 620 O O . SER A 1 84 ? -2.312 -6.335 -0.611 1.00 93.88 84 SER A O 1
ATOM 622 N N . LEU A 1 85 ? -1.807 -7.142 1.439 1.00 95.31 85 LEU A N 1
ATOM 623 C CA . LEU A 1 85 ? -3.154 -7.374 1.936 1.00 95.31 85 LEU A CA 1
ATOM 624 C C . LEU A 1 85 ? -3.381 -6.494 3.163 1.00 95.31 85 LEU A C 1
ATOM 626 O O . LEU A 1 85 ? -2.650 -6.581 4.148 1.00 95.31 85 LEU A O 1
ATOM 630 N N . GLU A 1 86 ? -4.421 -5.676 3.125 1.00 95.56 86 GLU A N 1
ATOM 631 C CA . GLU A 1 86 ? -4.828 -4.825 4.236 1.00 95.56 86 GLU A CA 1
ATOM 632 C C . GLU A 1 86 ? -6.215 -5.231 4.732 1.00 95.56 86 GLU A C 1
ATOM 634 O O . GLU A 1 86 ? -7.139 -5.427 3.939 1.00 95.56 86 GLU A O 1
ATOM 639 N N . TYR A 1 87 ? -6.373 -5.321 6.053 1.00 95.62 87 TYR A N 1
ATOM 640 C CA . TYR A 1 87 ? -7.651 -5.564 6.711 1.00 95.62 87 TYR A CA 1
ATOM 641 C C . TYR A 1 87 ? -7.951 -4.487 7.752 1.00 95.62 87 TYR A C 1
ATOM 643 O O . TYR A 1 87 ? -7.218 -4.327 8.731 1.00 95.62 87 TYR A O 1
ATOM 651 N N . ARG A 1 88 ? -9.056 -3.762 7.573 1.00 95.06 88 ARG A N 1
ATOM 652 C CA . ARG A 1 88 ? -9.530 -2.755 8.527 1.00 95.06 88 ARG A CA 1
ATOM 653 C C . ARG A 1 88 ? -10.184 -3.422 9.733 1.00 95.06 88 ARG A C 1
ATOM 655 O O . ARG A 1 88 ? -11.133 -4.192 9.604 1.00 95.06 88 ARG A O 1
ATOM 662 N N . LEU A 1 89 ? -9.703 -3.063 10.918 1.00 92.56 89 LEU A N 1
ATOM 663 C CA . LEU A 1 89 ? -10.220 -3.534 12.203 1.00 92.56 89 LEU A CA 1
ATOM 664 C C . LEU A 1 89 ? -11.477 -2.769 12.639 1.00 92.56 89 LEU A C 1
ATOM 666 O O . LEU A 1 89 ? -12.224 -3.241 13.493 1.00 92.56 89 LEU A O 1
ATOM 670 N N . ASP A 1 90 ? -11.725 -1.598 12.052 1.00 90.06 90 ASP A N 1
ATOM 671 C CA . ASP A 1 90 ? -12.917 -0.792 12.287 1.00 90.06 90 ASP A CA 1
ATOM 672 C C . ASP A 1 90 ? -13.470 -0.201 10.982 1.00 90.06 90 ASP A C 1
ATOM 674 O O . ASP A 1 90 ? -12.787 -0.129 9.960 1.00 90.06 90 ASP A O 1
ATOM 678 N N . ALA A 1 91 ? -14.733 0.231 11.019 1.00 86.31 91 ALA A N 1
ATOM 679 C CA . ALA A 1 91 ? -15.402 0.833 9.865 1.00 86.31 91 ALA A CA 1
ATOM 680 C C . ALA A 1 91 ? -14.837 2.218 9.498 1.00 86.31 91 ALA A C 1
ATOM 682 O O . ALA A 1 91 ? -14.993 2.660 8.365 1.00 86.31 91 ALA A O 1
ATOM 683 N N . SER A 1 92 ? -14.173 2.896 10.440 1.00 87.38 92 SER A N 1
ATOM 684 C CA . SER A 1 92 ? -13.606 4.234 10.233 1.00 87.38 92 SER A CA 1
ATOM 685 C C . SER A 1 92 ? -12.266 4.229 9.485 1.00 87.38 92 SER A C 1
ATOM 687 O O . SER A 1 92 ? -11.800 5.286 9.070 1.00 87.38 92 SER 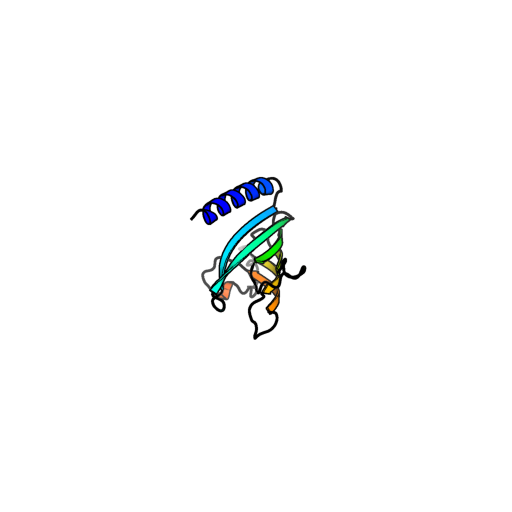A O 1
ATOM 689 N N . GLY A 1 93 ? -11.625 3.063 9.324 1.00 85.88 93 GLY A N 1
ATOM 690 C CA . GLY A 1 93 ? -10.288 2.934 8.736 1.00 85.88 93 GLY A CA 1
ATOM 691 C C . GLY A 1 93 ? -9.167 3.498 9.613 1.00 85.88 93 GLY A C 1
ATOM 692 O O . GLY A 1 93 ? -8.048 3.684 9.137 1.00 85.88 93 GLY A O 1
ATOM 693 N N . THR A 1 94 ? -9.444 3.766 10.891 1.00 89.81 94 THR A N 1
ATOM 694 C CA . THR A 1 94 ? -8.441 4.294 11.828 1.00 89.81 94 THR A CA 1
ATOM 695 C C . THR A 1 94 ? -7.513 3.206 12.347 1.00 89.81 94 THR A C 1
ATOM 697 O O . THR A 1 94 ? -6.450 3.512 12.879 1.00 89.81 94 THR A O 1
ATOM 700 N N . ARG A 1 95 ? -7.877 1.932 12.189 1.00 91.06 95 ARG A N 1
ATOM 701 C CA . ARG A 1 95 ? -7.064 0.788 12.602 1.00 91.06 95 ARG A CA 1
ATOM 702 C C . ARG A 1 95 ? -7.099 -0.286 11.530 1.00 91.06 95 ARG A C 1
ATOM 704 O O . ARG A 1 95 ? -8.180 -0.710 11.120 1.00 91.06 95 ARG A O 1
ATOM 711 N N . TYR A 1 96 ? -5.938 -0.754 11.094 1.00 94.25 96 TYR A N 1
ATOM 712 C CA . TYR A 1 96 ? -5.848 -1.832 10.115 1.00 94.25 96 TYR A CA 1
ATOM 713 C C . TYR A 1 96 ? -4.571 -2.647 10.277 1.00 94.25 96 TYR A C 1
ATOM 715 O O . TYR A 1 96 ? -3.551 -2.145 10.739 1.00 94.25 96 TYR A O 1
ATOM 723 N N . VAL A 1 97 ? -4.644 -3.918 9.904 1.00 95.88 97 VAL A N 1
ATOM 724 C CA . VAL A 1 97 ? -3.486 -4.806 9.789 1.00 95.88 97 VAL A CA 1
ATOM 725 C C . VAL A 1 97 ? -3.082 -4.847 8.325 1.00 95.88 97 VAL A C 1
ATOM 727 O O . VAL A 1 97 ? -3.946 -4.914 7.452 1.00 95.88 97 VAL A O 1
ATOM 730 N N . ARG A 1 98 ? -1.782 -4.800 8.057 1.00 94.81 98 ARG A N 1
ATOM 731 C CA . ARG A 1 98 ? -1.207 -4.891 6.719 1.00 94.81 98 ARG A CA 1
ATOM 732 C C . ARG A 1 98 ? -0.192 -6.018 6.689 1.00 94.81 98 ARG A C 1
ATOM 734 O O . ARG A 1 98 ? 0.738 -6.018 7.482 1.00 94.81 98 ARG A O 1
ATOM 741 N N . VAL A 1 99 ? -0.352 -6.935 5.753 1.00 95.06 99 VAL A N 1
ATOM 742 C CA . VAL A 1 99 ? 0.666 -7.918 5.384 1.00 95.06 99 VAL A CA 1
ATOM 743 C C . VAL A 1 99 ? 1.227 -7.487 4.041 1.00 95.06 99 VAL A C 1
ATOM 745 O O . VAL A 1 99 ? 0.457 -7.103 3.158 1.00 95.06 99 VAL A O 1
ATOM 748 N N . PHE A 1 100 ? 2.543 -7.489 3.886 1.00 92.69 100 PHE A N 1
ATOM 749 C CA . PHE A 1 100 ? 3.177 -7.072 2.644 1.00 92.69 100 PHE A CA 1
ATOM 750 C C . PHE A 1 100 ? 4.412 -7.908 2.330 1.00 92.69 100 PHE A C 1
ATOM 752 O O . PHE A 1 100 ? 5.064 -8.445 3.222 1.00 92.69 100 PHE A O 1
ATOM 759 N N . HIS A 1 101 ? 4.693 -7.992 1.041 1.00 88.06 101 HIS A N 1
ATOM 760 C CA . HIS A 1 101 ? 5.880 -8.583 0.460 1.00 88.06 101 HIS A CA 1
ATOM 761 C C . HIS A 1 101 ? 6.351 -7.630 -0.637 1.00 88.06 101 HIS A C 1
ATOM 763 O O . HIS A 1 101 ? 5.574 -7.330 -1.547 1.00 88.06 101 HIS A O 1
ATOM 769 N N . ASN A 1 102 ? 7.569 -7.111 -0.506 1.00 83.12 102 ASN A N 1
ATOM 770 C CA . ASN A 1 102 ? 8.197 -6.247 -1.497 1.00 83.12 102 ASN A CA 1
ATOM 771 C C . ASN A 1 102 ? 9.569 -6.809 -1.887 1.00 83.12 102 ASN A C 1
ATOM 773 O O . ASN A 1 102 ? 10.355 -7.136 -1.001 1.00 83.12 102 ASN A O 1
ATOM 777 N N . LYS A 1 103 ? 9.860 -6.892 -3.184 1.00 74.75 103 LYS A N 1
ATOM 778 C CA . LYS A 1 103 ? 11.170 -7.274 -3.719 1.00 74.75 103 LYS A CA 1
ATOM 779 C C . LYS A 1 103 ? 11.808 -6.083 -4.428 1.00 74.75 103 LYS A C 1
ATOM 781 O O . LYS A 1 103 ? 11.382 -5.717 -5.515 1.00 74.75 103 LYS A O 1
ATOM 786 N N . ASN A 1 104 ? 12.848 -5.485 -3.851 1.00 62.88 104 ASN A N 1
ATOM 787 C CA . ASN A 1 104 ? 13.600 -4.420 -4.522 1.00 62.88 104 ASN A CA 1
ATOM 788 C C . ASN A 1 104 ? 14.957 -4.944 -5.014 1.00 62.88 104 ASN A C 1
ATOM 790 O O . ASN A 1 104 ? 15.797 -5.366 -4.221 1.00 62.88 104 ASN A O 1
ATOM 794 N N . TYR A 1 105 ? 15.187 -4.862 -6.328 1.00 53.62 105 TYR A N 1
ATOM 795 C CA . TYR A 1 105 ? 16.495 -5.094 -6.943 1.00 53.62 105 TYR A CA 1
ATOM 796 C C . TYR A 1 105 ? 17.309 -3.801 -6.916 1.00 53.62 105 TYR A C 1
ATOM 798 O O . TYR A 1 105 ? 17.246 -2.999 -7.846 1.00 53.62 105 TYR A O 1
ATOM 806 N N . GLU A 1 106 ? 18.064 -3.572 -5.845 1.00 46.84 106 GLU A N 1
ATOM 807 C CA . GLU A 1 106 ? 19.009 -2.456 -5.799 1.00 46.84 106 GLU A CA 1
ATOM 808 C C . GLU A 1 106 ? 20.236 -2.830 -4.953 1.00 46.84 106 GLU A C 1
ATOM 810 O O . GLU A 1 106 ? 20.325 -2.459 -3.789 1.00 46.84 106 GLU A O 1
ATOM 815 N N . SER A 1 107 ? 21.168 -3.605 -5.530 1.00 44.47 107 SER A N 1
ATOM 816 C CA . SER A 1 107 ? 22.629 -3.444 -5.363 1.00 44.47 107 SER A CA 1
ATOM 817 C C . SER A 1 107 ? 23.414 -4.668 -5.833 1.00 44.47 107 SER A C 1
ATOM 819 O O . SER A 1 107 ? 23.141 -5.802 -5.463 1.00 44.47 107 SER A O 1
ATOM 821 N N . ILE A 1 108 ? 24.475 -4.412 -6.596 1.00 49.69 108 ILE A N 1
ATOM 822 C CA . ILE A 1 108 ? 25.439 -5.409 -7.091 1.00 49.69 108 ILE A CA 1
ATOM 823 C C . ILE A 1 108 ? 26.402 -5.859 -5.957 1.00 49.69 108 ILE A C 1
ATOM 825 O O . ILE A 1 108 ? 27.233 -6.742 -6.149 1.00 49.69 108 ILE A O 1
ATOM 829 N N . LEU A 1 109 ? 26.272 -5.289 -4.747 1.00 57.34 109 LEU A N 1
ATOM 830 C CA . LEU A 1 109 ? 27.092 -5.600 -3.566 1.00 57.34 109 LEU A CA 1
ATOM 831 C C . LEU A 1 109 ? 26.324 -6.084 -2.325 1.00 57.34 109 LEU A C 1
ATOM 833 O O . LEU A 1 109 ? 26.969 -6.542 -1.387 1.00 57.34 109 LEU A O 1
ATOM 837 N N . ASP A 1 110 ? 24.994 -6.017 -2.304 1.00 52.34 110 ASP A N 1
ATOM 838 C CA . ASP A 1 110 ? 24.189 -6.422 -1.146 1.00 52.34 110 ASP A CA 1
ATOM 839 C C . ASP A 1 110 ? 22.957 -7.155 -1.686 1.00 52.34 110 ASP A C 1
ATOM 841 O O . ASP A 1 110 ? 22.155 -6.580 -2.419 1.00 52.34 110 ASP A O 1
ATOM 845 N N . GLY A 1 111 ? 22.898 -8.467 -1.458 1.00 52.53 111 GLY A N 1
ATOM 846 C CA . GLY A 1 111 ? 21.933 -9.367 -2.089 1.00 52.53 111 GLY A CA 1
ATOM 847 C C . GLY A 1 111 ? 20.467 -8.984 -1.845 1.00 52.53 111 GLY A C 1
ATOM 848 O O . GLY A 1 111 ? 20.145 -8.284 -0.895 1.00 52.53 111 GLY A O 1
ATOM 849 N N . GLU A 1 112 ? 19.598 -9.475 -2.734 1.00 51.59 112 GLU A N 1
ATOM 850 C CA . GLU A 1 112 ? 18.126 -9.418 -2.715 1.00 51.59 112 GLU A CA 1
ATOM 851 C C . GLU A 1 112 ? 17.489 -8.831 -1.433 1.00 51.59 112 GLU A C 1
ATOM 853 O O . GLU A 1 112 ? 17.352 -9.516 -0.416 1.00 51.59 112 GLU A O 1
ATOM 858 N N . ILE A 1 113 ? 17.021 -7.575 -1.490 1.00 55.69 113 ILE A N 1
ATOM 859 C CA . ILE A 1 113 ? 16.225 -6.983 -0.405 1.00 55.69 113 ILE A CA 1
ATOM 860 C C . ILE A 1 113 ? 14.761 -7.383 -0.617 1.00 55.69 113 ILE A C 1
ATOM 862 O O . ILE A 1 113 ? 13.950 -6.634 -1.171 1.00 55.69 113 ILE A O 1
ATOM 866 N N . THR A 1 114 ? 14.437 -8.603 -0.189 1.00 65.00 114 THR A N 1
ATOM 867 C CA . THR A 1 114 ? 13.059 -9.095 -0.083 1.00 65.00 114 THR A CA 1
ATOM 868 C C . THR A 1 114 ? 12.515 -8.785 1.314 1.00 65.00 114 THR A C 1
ATOM 870 O O . THR A 1 114 ? 12.874 -9.423 2.304 1.00 65.00 114 THR A O 1
ATOM 873 N N . GLU A 1 115 ? 11.621 -7.800 1.409 1.00 77.19 115 GLU A N 1
ATOM 874 C CA . GLU A 1 115 ? 10.997 -7.359 2.658 1.00 77.19 115 GLU A CA 1
ATOM 875 C C . GLU A 1 115 ? 9.596 -7.973 2.794 1.00 77.19 115 GLU A C 1
ATOM 877 O O . GLU A 1 115 ? 8.641 -7.562 2.131 1.00 77.19 115 GLU A O 1
ATOM 882 N N . THR A 1 116 ? 9.461 -8.976 3.667 1.00 88.38 116 THR A N 1
ATOM 883 C CA . THR A 1 116 ? 8.161 -9.562 4.035 1.00 88.38 116 THR A CA 1
ATOM 884 C C . THR A 1 116 ? 7.821 -9.201 5.466 1.00 88.38 116 THR A C 1
ATOM 886 O O . THR A 1 116 ? 8.597 -9.486 6.377 1.00 88.38 116 THR A O 1
ATOM 889 N N . GLY A 1 117 ? 6.645 -8.620 5.688 1.00 90.12 117 GLY A N 1
ATOM 890 C CA . GLY A 1 117 ? 6.274 -8.133 7.007 1.00 90.12 117 GLY A CA 1
ATOM 891 C C . GLY A 1 117 ? 4.779 -8.113 7.276 1.00 90.12 117 GLY A C 1
ATOM 892 O O . GLY A 1 117 ? 3.934 -8.136 6.378 1.00 90.12 117 GLY A O 1
ATOM 893 N N . VAL A 1 118 ? 4.459 -8.035 8.566 1.00 94.56 118 VAL A N 1
ATOM 894 C CA . VAL A 1 118 ? 3.118 -7.750 9.073 1.00 94.56 118 VAL A CA 1
ATOM 895 C C . VAL A 1 118 ? 3.204 -6.502 9.942 1.00 94.56 118 VAL A C 1
ATOM 897 O O . VAL A 1 118 ? 4.030 -6.424 10.845 1.00 94.56 118 VAL A O 1
ATOM 900 N N . GLY A 1 119 ? 2.345 -5.523 9.678 1.00 92.25 119 GLY A N 1
ATOM 901 C CA . GLY A 1 119 ? 2.266 -4.267 10.411 1.00 92.25 119 GLY A CA 1
ATOM 902 C C . GLY A 1 119 ? 0.859 -4.003 10.933 1.00 92.25 119 GLY A C 1
ATOM 903 O O . GLY A 1 119 ? -0.137 -4.333 10.290 1.00 92.25 119 GLY A O 1
ATOM 904 N N . LEU A 1 120 ? 0.773 -3.365 12.098 1.00 91.62 120 LEU A N 1
ATOM 905 C CA . LEU A 1 120 ? -0.460 -2.772 12.607 1.00 91.62 120 LEU A CA 1
ATOM 906 C C . LEU A 1 120 ? -0.385 -1.262 12.399 1.00 91.62 120 LEU A C 1
ATOM 908 O O . LEU A 1 120 ? 0.550 -0.617 12.867 1.00 91.62 120 LEU A O 1
ATOM 912 N N . VAL A 1 121 ? -1.386 -0.691 11.739 1.00 90.38 121 VAL A N 1
ATOM 913 C CA . VAL A 1 121 ? -1.484 0.750 11.533 1.00 90.38 121 VAL A CA 1
ATOM 914 C C . VAL A 1 121 ? -2.625 1.317 12.360 1.00 90.38 121 VAL A C 1
ATOM 916 O O . VAL A 1 121 ? -3.763 0.849 12.295 1.00 90.38 121 VAL A O 1
ATOM 919 N N . LEU A 1 122 ? -2.305 2.352 13.134 1.00 88.44 122 LEU A N 1
ATOM 920 C CA . LEU A 1 122 ? -3.230 3.109 13.968 1.00 88.44 122 LEU A CA 1
ATOM 921 C C . LEU A 1 122 ? -3.147 4.580 13.553 1.00 88.44 122 LEU A C 1
ATOM 923 O O . LEU A 1 122 ? -2.092 5.203 13.635 1.00 88.44 122 LEU A O 1
ATOM 927 N N . ARG A 1 123 ? -4.264 5.142 13.101 1.00 86.44 123 ARG A N 1
ATOM 928 C CA . ARG A 1 123 ? -4.392 6.520 12.634 1.00 86.44 123 ARG A CA 1
ATOM 929 C C . ARG A 1 123 ? -5.489 7.214 13.422 1.00 86.44 123 ARG A C 1
ATOM 931 O O . ARG A 1 123 ? -6.667 6.985 13.180 1.00 86.44 123 ARG A O 1
ATOM 938 N N . ARG A 1 124 ? -5.123 8.096 14.344 1.00 83.31 124 ARG A N 1
ATOM 939 C CA . ARG A 1 124 ? -6.081 8.892 15.118 1.00 83.31 124 ARG A CA 1
ATOM 940 C C . ARG A 1 124 ? -5.549 10.318 15.254 1.00 83.31 124 ARG A C 1
ATOM 942 O O . ARG A 1 124 ? -4.343 10.513 15.348 1.00 83.31 124 ARG A O 1
ATOM 949 N N . LYS A 1 125 ? -6.447 11.308 15.225 1.00 82.00 125 LYS A N 1
ATOM 950 C CA . LYS A 1 125 ? -6.122 12.717 15.503 1.00 82.00 125 LYS A CA 1
ATOM 951 C C . LYS A 1 125 ? -6.027 12.907 17.016 1.00 82.00 125 LYS A C 1
ATOM 953 O O . LYS A 1 125 ? -6.971 12.536 17.715 1.00 82.00 125 LYS A O 1
ATOM 958 N N . MET A 1 126 ? -4.877 13.368 17.502 1.00 75.56 126 MET A N 1
ATOM 959 C CA . MET A 1 126 ? -4.504 13.320 18.923 1.00 75.56 126 MET A CA 1
ATOM 960 C C . MET A 1 126 ? -3.577 14.483 19.240 1.00 75.56 126 MET A C 1
ATOM 962 O O . MET A 1 126 ? -2.753 14.840 18.400 1.00 75.56 126 MET A O 1
ATOM 966 N N . ASP A 1 127 ? -3.685 15.023 20.451 1.00 82.06 127 ASP A N 1
ATOM 967 C CA . ASP A 1 127 ? -2.828 16.123 20.903 1.00 82.06 127 ASP A CA 1
ATOM 968 C C . ASP A 1 127 ? -1.513 15.600 21.508 1.00 82.06 127 ASP A C 1
ATOM 970 O O . ASP A 1 127 ? -0.539 16.341 21.643 1.00 82.06 127 ASP A O 1
ATOM 974 N N . ARG A 1 128 ? -1.459 14.308 21.877 1.00 81.38 128 ARG A N 1
ATOM 975 C CA . ARG A 1 128 ? -0.290 13.661 22.496 1.00 81.38 128 ARG A CA 1
ATOM 976 C C . ARG A 1 128 ? -0.055 12.253 21.940 1.00 81.38 128 ARG A C 1
ATOM 978 O O . ARG A 1 128 ? -0.979 11.449 21.861 1.00 81.38 128 ARG A O 1
ATOM 985 N N . LEU A 1 129 ? 1.207 11.910 21.643 1.00 75.62 129 LEU A N 1
ATOM 986 C CA . LEU A 1 129 ? 1.606 10.574 21.153 1.00 75.62 129 LEU A CA 1
ATOM 987 C C . LEU A 1 129 ? 1.285 9.445 22.146 1.00 75.62 129 LEU A C 1
ATOM 989 O O . 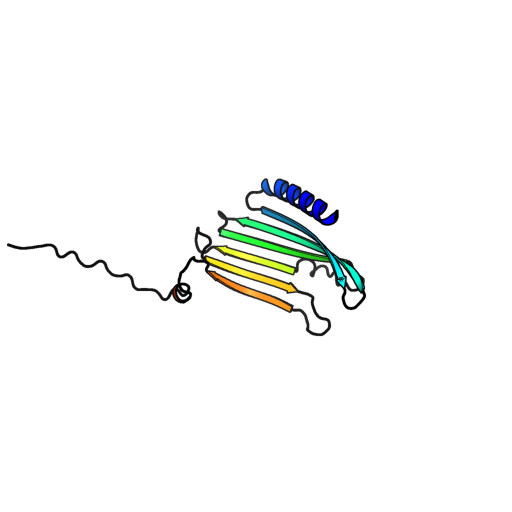LEU A 1 129 ? 0.987 8.326 21.739 1.00 75.62 129 LEU A O 1
ATOM 993 N N . SER A 1 130 ? 1.305 9.732 23.450 1.00 73.50 130 SER A N 1
ATOM 994 C CA . SER A 1 130 ? 0.993 8.762 24.509 1.00 73.50 130 SER A CA 1
ATOM 995 C C . SER A 1 130 ? -0.439 8.234 24.450 1.00 73.50 130 SER A C 1
ATOM 997 O O . SER A 1 130 ? -0.722 7.160 24.971 1.00 73.50 130 SER A O 1
ATOM 999 N N . GLU A 1 131 ? -1.343 8.953 23.794 1.00 69.81 131 GLU A N 1
ATOM 1000 C CA . GLU A 1 131 ? -2.723 8.527 23.644 1.00 69.81 131 GLU A CA 1
ATOM 1001 C C . GLU A 1 131 ? -2.874 7.440 22.543 1.00 69.81 131 GLU A C 1
ATOM 1003 O O . GLU A 1 131 ? -3.901 6.753 22.512 1.00 69.81 131 GLU A O 1
ATOM 1008 N N . LEU A 1 132 ? -1.896 7.279 21.624 1.00 71.44 132 LEU A N 1
ATOM 1009 C CA . LEU A 1 132 ? -1.916 6.246 20.563 1.00 71.44 132 LEU A CA 1
ATOM 1010 C C . LEU A 1 132 ? -1.790 4.843 21.161 1.00 71.44 132 LEU A C 1
ATOM 1012 O O . LEU A 1 132 ? -2.365 3.880 20.649 1.00 71.44 132 LEU A O 1
ATOM 1016 N N . PHE A 1 133 ? -1.067 4.736 22.273 1.00 72.81 133 PHE A N 1
ATOM 1017 C CA . PHE A 1 133 ? -0.955 3.509 23.035 1.00 72.81 133 PHE A CA 1
ATOM 1018 C C . PHE A 1 133 ? -2.221 3.336 23.866 1.00 72.81 133 PHE A C 1
ATOM 1020 O O . PHE A 1 133 ? -2.456 4.044 24.846 1.00 72.81 133 PHE A O 1
ATOM 1027 N N . ILE A 1 134 ? -3.054 2.371 23.474 1.00 59.12 134 ILE A N 1
ATOM 1028 C CA . ILE A 1 134 ? -4.262 1.991 24.210 1.00 59.12 134 ILE A CA 1
ATOM 1029 C C . ILE A 1 134 ? -3.846 1.222 25.475 1.00 59.12 134 ILE A C 1
ATOM 1031 O O . ILE A 1 134 ? -4.141 0.039 25.640 1.00 59.12 134 ILE A O 1
ATOM 1035 N N . PHE A 1 135 ? -3.175 1.890 26.411 1.00 57.84 135 PHE A N 1
ATOM 1036 C CA . PHE A 1 135 ? -3.187 1.455 27.797 1.00 57.84 135 PHE A CA 1
ATOM 1037 C C . PHE A 1 135 ? -4.619 1.647 28.274 1.00 57.84 135 PHE A C 1
ATOM 1039 O O . PHE A 1 135 ? -5.049 2.769 28.533 1.00 57.84 135 PHE A O 1
ATOM 1046 N N . ARG A 1 136 ? -5.387 0.549 28.279 1.00 53.50 136 ARG A N 1
ATOM 1047 C CA . ARG A 1 136 ? -6.763 0.449 28.782 1.00 53.50 136 ARG A CA 1
ATOM 1048 C C . ARG A 1 136 ? -6.975 1.391 29.976 1.00 53.50 136 ARG A C 1
ATOM 1050 O O . ARG A 1 136 ? -6.671 1.027 31.110 1.00 53.50 136 ARG A O 1
ATOM 1057 N N . LYS A 1 137 ? -7.535 2.584 29.756 1.00 53.12 137 LYS A N 1
ATOM 1058 C CA . LYS A 1 137 ? -8.064 3.374 30.867 1.00 53.12 137 LYS A CA 1
ATOM 1059 C C . LYS A 1 137 ? -9.383 2.733 31.276 1.00 53.12 137 LYS A C 1
ATOM 1061 O O . LYS A 1 137 ? -10.292 2.563 30.466 1.00 53.12 137 LYS A O 1
ATOM 1066 N N . LYS A 1 138 ? -9.380 2.270 32.529 1.00 52.09 138 LYS A N 1
ATOM 1067 C CA . LYS A 1 138 ? -10.462 1.613 33.262 1.00 52.09 138 LYS A CA 1
ATOM 1068 C C . LYS A 1 138 ? -11.816 2.235 32.921 1.00 52.09 138 LYS A C 1
ATOM 1070 O O . LYS A 1 138 ? -11.944 3.456 32.924 1.00 52.09 138 LYS A O 1
ATOM 1075 N N . LYS A 1 139 ? -12.828 1.382 32.719 1.00 43.34 139 LYS A N 1
ATOM 1076 C CA . LYS A 1 139 ? -14.233 1.783 32.845 1.00 43.34 139 LYS A CA 1
ATOM 1077 C C . LYS A 1 139 ? -14.375 2.505 34.186 1.00 43.34 139 LYS A C 1
ATOM 1079 O O . LYS A 1 139 ? -14.218 1.873 35.231 1.00 43.34 139 LYS A O 1
ATOM 1084 N N . ILE A 1 140 ? -14.624 3.808 34.152 1.00 55.00 140 ILE A N 1
ATOM 1085 C CA . ILE A 1 140 ? -15.148 4.516 35.313 1.00 55.00 140 ILE A CA 1
ATOM 1086 C C . ILE A 1 140 ? -16.538 3.910 35.509 1.00 55.00 140 ILE A C 1
ATOM 1088 O O . ILE A 1 140 ? -17.381 3.988 34.615 1.00 55.00 140 ILE A O 1
ATOM 1092 N N . LYS A 1 141 ? -16.718 3.161 36.603 1.00 53.34 141 LYS A N 1
ATOM 1093 C CA . LYS A 1 141 ? -18.039 2.673 37.003 1.00 53.34 141 LYS A CA 1
ATOM 1094 C C . LYS A 1 141 ? -18.911 3.912 37.242 1.00 53.34 141 LYS A C 1
ATOM 1096 O O . LYS A 1 141 ? -18.410 4.826 37.895 1.00 53.34 141 LYS A O 1
ATOM 1101 N N . PRO A 1 142 ? -20.148 3.970 36.723 1.00 52.12 142 PRO A N 1
ATOM 1102 C CA . PRO A 1 142 ? -21.053 5.050 37.074 1.00 52.12 142 PRO A CA 1
ATOM 1103 C C . PRO A 1 142 ? -21.253 5.029 38.589 1.00 52.12 142 PRO A C 1
ATOM 1105 O O . PRO A 1 142 ? -21.500 3.979 39.187 1.00 52.12 142 PRO A O 1
ATOM 1108 N N . GLU A 1 143 ? -21.016 6.190 39.181 1.00 57.47 143 GLU A N 1
ATOM 1109 C CA . GLU A 1 143 ? -21.245 6.508 40.579 1.00 57.47 143 GLU A CA 1
ATOM 1110 C C . GLU A 1 143 ? -22.696 6.159 40.904 1.00 57.47 143 GLU A C 1
ATOM 1112 O O . GLU A 1 143 ? -23.611 6.579 40.195 1.00 57.47 143 GLU A O 1
ATOM 1117 N N . ALA A 1 144 ? -22.884 5.287 41.896 1.00 51.75 144 ALA A N 1
ATOM 1118 C CA . ALA A 1 144 ? -24.206 4.917 42.360 1.00 51.75 144 ALA A CA 1
ATOM 1119 C C . ALA A 1 144 ? -24.908 6.196 42.817 1.00 51.75 144 ALA A C 1
ATOM 1121 O O . ALA A 1 144 ? -24.456 6.869 43.742 1.00 51.75 144 ALA A O 1
ATOM 1122 N N . GLU A 1 145 ? -25.972 6.525 42.098 1.00 50.62 145 GLU A N 1
ATOM 1123 C CA . GLU A 1 145 ? -26.944 7.555 42.409 1.00 50.62 145 GLU A CA 1
ATOM 1124 C C . GLU A 1 145 ? -27.331 7.431 43.888 1.00 50.62 145 GLU A C 1
ATOM 1126 O O . GLU A 1 145 ? -27.952 6.453 44.308 1.00 50.62 145 GLU A O 1
ATOM 1131 N N . ASN A 1 146 ? -26.886 8.400 44.692 1.00 54.47 146 ASN A N 1
ATOM 1132 C CA . ASN A 1 146 ? -27.390 8.627 46.038 1.00 54.47 146 ASN A CA 1
ATOM 1133 C C . ASN A 1 146 ? -28.874 8.977 45.899 1.00 54.47 146 ASN A C 1
ATOM 1135 O O . ASN A 1 146 ? -29.233 10.143 45.753 1.00 54.47 146 ASN A O 1
ATOM 1139 N N . SER A 1 147 ? -29.737 7.964 45.915 1.00 49.22 147 SER A N 1
ATOM 1140 C CA . SER A 1 147 ? -31.156 8.169 46.137 1.00 49.22 147 SER A CA 1
ATOM 1141 C C . SER A 1 147 ? -31.345 8.493 47.612 1.00 49.22 147 SER A C 1
ATOM 1143 O O . SER A 1 147 ? -31.268 7.622 48.483 1.00 49.22 147 SER A O 1
ATOM 1145 N N . ASP A 1 148 ? -31.548 9.780 47.855 1.00 55.09 148 ASP A N 1
ATOM 1146 C CA . ASP A 1 148 ? -32.338 10.331 48.940 1.00 55.09 148 ASP A CA 1
ATOM 1147 C C . ASP A 1 148 ? -33.270 9.311 49.612 1.00 55.09 148 ASP A C 1
ATOM 1149 O O . ASP A 1 148 ? -34.253 8.852 49.032 1.00 55.09 148 ASP A O 1
ATOM 1153 N N . MET A 1 149 ? -33.041 9.060 50.899 1.00 46.66 149 MET A N 1
ATOM 1154 C CA . MET A 1 149 ? -34.151 8.831 51.818 1.00 46.66 149 MET A CA 1
ATOM 1155 C C . MET A 1 149 ? -33.917 9.629 53.096 1.00 46.66 149 MET A C 1
ATOM 1157 O O . MET A 1 149 ? -33.539 9.132 54.152 1.00 46.66 149 MET A O 1
ATOM 1161 N N . LYS A 1 150 ? -34.154 10.934 52.955 1.00 47.31 150 LYS A N 1
ATOM 1162 C CA . 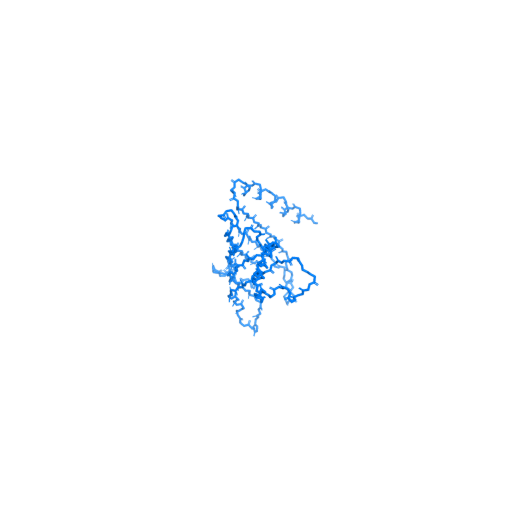LYS A 1 150 ? -34.677 11.769 54.031 1.00 47.31 150 LYS A CA 1
ATOM 1163 C C . LYS A 1 150 ? -36.134 11.347 54.266 1.00 47.31 150 LYS A C 1
ATOM 1165 O O . LYS A 1 150 ? -36.986 11.672 53.439 1.00 47.31 150 LYS A O 1
ATOM 1170 N N . LYS A 1 151 ? -36.406 10.656 55.373 1.00 41.78 151 LYS A N 1
ATOM 1171 C CA . LYS A 1 151 ? -37.494 10.932 56.333 1.00 41.78 151 LYS A CA 1
ATOM 1172 C C . LYS A 1 151 ? -37.509 9.889 57.440 1.00 41.78 151 LYS A C 1
ATOM 1174 O O . LYS A 1 151 ? -37.487 8.688 57.107 1.00 41.78 151 LYS A O 1
#

Foldseek 3Di:
DVQVVVQVVVLVVQQVVQVVPPFKHKHKHWDWDQDPPPRDTKIKIKMKIWGADDLNQKIWIWIFIFIDDPPGPPDVVRRTFKIKIKGQPDNVSQKIKMWIWGWDPDDPPDDIPIDTDIDIHGHDDDPDPVVSPCPPDDDPDPDPPPDDDDD

Radius of gyration: 24.41 Å; chains: 1; bounding box: 65×31×80 Å